Protein AF-A0A6N7L1U1-F1 (afdb_monomer)

Organism: NCBI:txid212423

Structure (mmCIF, N/CA/C/O backbone):
data_AF-A0A6N7L1U1-F1
#
_entry.id   AF-A0A6N7L1U1-F1
#
loop_
_atom_site.group_PDB
_atom_site.id
_atom_site.type_symbol
_atom_site.label_atom_id
_atom_site.label_alt_id
_atom_site.label_comp_id
_atom_site.label_asym_id
_atom_site.label_entity_id
_atom_site.label_seq_id
_atom_site.pdbx_PDB_ins_code
_atom_site.Cartn_x
_atom_site.Cartn_y
_atom_site.Cartn_z
_atom_site.occupancy
_atom_site.B_iso_or_equiv
_atom_site.auth_seq_id
_atom_site.auth_comp_id
_atom_site.auth_asym_id
_atom_site.auth_atom_id
_atom_site.pdbx_PDB_model_num
ATOM 1 N N . MET A 1 1 ? 16.587 -1.091 18.953 1.00 52.25 1 MET A N 1
ATOM 2 C CA . MET A 1 1 ? 16.833 -1.391 17.528 1.00 52.25 1 MET A CA 1
ATOM 3 C C . MET A 1 1 ? 15.700 -0.757 16.749 1.00 52.25 1 MET A C 1
ATOM 5 O O . MET A 1 1 ? 14.564 -0.913 17.176 1.00 52.25 1 MET A O 1
ATOM 9 N N . ALA A 1 2 ? 16.001 0.035 15.720 1.00 70.06 2 ALA A N 1
ATOM 10 C CA . ALA A 1 2 ? 14.971 0.533 14.810 1.00 70.06 2 ALA A CA 1
ATOM 11 C C . ALA A 1 2 ? 14.500 -0.628 13.922 1.00 70.06 2 ALA A C 1
ATOM 13 O O . ALA A 1 2 ? 15.310 -1.501 13.611 1.00 70.06 2 ALA A O 1
ATOM 14 N N . ALA A 1 3 ? 13.217 -0.657 13.565 1.00 76.06 3 ALA A N 1
ATOM 15 C CA . ALA A 1 3 ? 12.680 -1.665 12.655 1.00 76.06 3 ALA A CA 1
ATOM 16 C C . ALA A 1 3 ? 13.348 -1.549 11.279 1.00 76.06 3 ALA A C 1
ATOM 18 O O . ALA A 1 3 ? 13.576 -0.432 10.802 1.00 76.06 3 ALA A O 1
ATOM 19 N N . THR A 1 4 ? 13.667 -2.681 10.650 1.00 84.75 4 THR A N 1
ATOM 20 C CA . THR A 1 4 ? 14.183 -2.673 9.277 1.00 84.75 4 THR A CA 1
ATOM 21 C C . THR A 1 4 ? 13.050 -2.385 8.276 1.00 84.75 4 THR A C 1
ATOM 23 O O . THR A 1 4 ? 11.867 -2.501 8.623 1.00 84.75 4 THR A O 1
ATOM 26 N N . PRO A 1 5 ? 13.355 -2.005 7.021 1.00 77.62 5 PRO A N 1
ATOM 27 C CA . PRO A 1 5 ? 12.33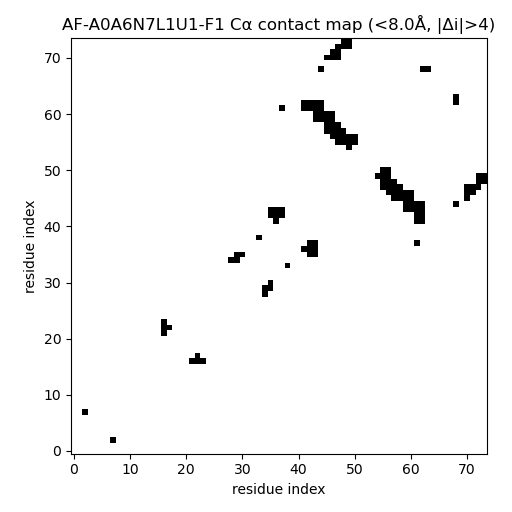2 -1.867 5.982 1.00 77.62 5 PRO A CA 1
ATOM 28 C C . PRO A 1 5 ? 11.495 -3.141 5.775 1.00 77.62 5 PRO A C 1
ATOM 30 O O . PRO A 1 5 ? 10.292 -3.059 5.512 1.00 77.62 5 PRO A O 1
ATOM 33 N N . GLU A 1 6 ? 12.106 -4.317 5.930 1.00 80.12 6 GLU A N 1
ATOM 34 C CA . GLU A 1 6 ? 11.437 -5.616 5.844 1.00 80.12 6 GLU A CA 1
ATOM 35 C C . GLU A 1 6 ? 10.464 -5.820 7.011 1.00 80.12 6 GLU A C 1
ATOM 37 O O . GLU A 1 6 ? 9.308 -6.182 6.777 1.00 80.12 6 GLU A O 1
ATOM 42 N N . ASP A 1 7 ? 10.887 -5.511 8.244 1.00 83.69 7 ASP A N 1
ATOM 43 C CA . ASP A 1 7 ? 10.021 -5.569 9.429 1.00 83.69 7 ASP A CA 1
ATOM 44 C C . ASP A 1 7 ? 8.791 -4.665 9.259 1.00 83.69 7 ASP A C 1
ATOM 46 O O . ASP A 1 7 ? 7.668 -5.043 9.602 1.00 83.69 7 ASP A O 1
ATOM 50 N N . MET A 1 8 ? 8.984 -3.470 8.692 1.00 83.19 8 MET A N 1
ATOM 51 C CA . MET A 1 8 ? 7.901 -2.515 8.449 1.00 83.19 8 MET A CA 1
ATOM 52 C C . MET A 1 8 ? 6.962 -2.960 7.336 1.00 83.19 8 MET A C 1
ATOM 54 O O . MET A 1 8 ? 5.745 -2.872 7.498 1.00 83.19 8 MET A O 1
ATOM 58 N N . SER A 1 9 ? 7.500 -3.501 6.245 1.00 82.44 9 SER A N 1
ATOM 59 C CA . SER A 1 9 ? 6.688 -4.050 5.155 1.00 82.44 9 SER A CA 1
ATOM 60 C C . SER A 1 9 ? 5.832 -5.225 5.638 1.00 82.44 9 SER A C 1
ATOM 62 O O . SER A 1 9 ? 4.650 -5.319 5.302 1.00 82.44 9 SER A O 1
ATOM 64 N N . HIS A 1 10 ? 6.394 -6.085 6.493 1.00 87.38 10 HIS A N 1
ATOM 65 C CA . HIS A 1 10 ? 5.677 -7.200 7.106 1.00 87.38 10 HIS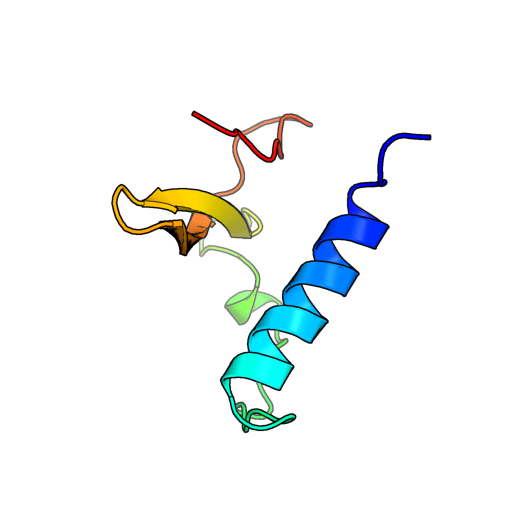 A CA 1
ATOM 66 C C . HIS A 1 10 ? 4.580 -6.731 8.074 1.00 87.38 10 HIS A C 1
ATOM 68 O O . HIS A 1 10 ? 3.428 -7.154 7.961 1.00 87.38 10 HIS A O 1
ATOM 74 N N . ALA A 1 11 ? 4.909 -5.820 8.995 1.00 90.19 11 ALA A N 1
ATOM 75 C CA . ALA A 1 11 ? 3.944 -5.264 9.943 1.00 90.19 11 ALA A CA 1
ATOM 76 C C . ALA A 1 11 ? 2.786 -4.542 9.231 1.00 90.19 11 ALA A C 1
ATOM 78 O O . ALA A 1 11 ? 1.627 -4.683 9.626 1.00 90.19 11 ALA A O 1
ATOM 79 N N . MET A 1 12 ? 3.083 -3.816 8.150 1.00 89.94 12 MET A N 1
ATOM 80 C CA . MET A 1 12 ? 2.080 -3.143 7.327 1.00 89.94 12 MET A CA 1
ATOM 81 C C . MET A 1 12 ? 1.134 -4.138 6.649 1.00 89.94 12 MET A C 1
ATOM 83 O O . MET A 1 12 ? -0.081 -3.943 6.700 1.00 89.94 12 MET A O 1
ATOM 87 N N . LEU A 1 13 ? 1.657 -5.222 6.062 1.00 91.50 13 LEU A N 1
ATOM 88 C CA . LEU A 1 13 ? 0.819 -6.269 5.474 1.00 91.50 13 LEU A CA 1
ATOM 89 C C . LEU A 1 13 ? -0.136 -6.865 6.518 1.00 91.50 13 LEU A C 1
ATOM 91 O O . LEU A 1 13 ? -1.333 -6.975 6.258 1.00 91.50 13 LEU A O 1
ATOM 95 N N . ILE A 1 14 ? 0.363 -7.183 7.718 1.00 94.38 14 ILE A N 1
ATOM 96 C CA . ILE A 1 14 ? -0.474 -7.687 8.817 1.00 94.38 14 ILE A CA 1
ATOM 97 C C . ILE A 1 14 ? -1.577 -6.683 9.168 1.00 94.38 14 ILE A C 1
ATOM 99 O O . ILE A 1 14 ? -2.739 -7.072 9.290 1.00 94.38 14 ILE A O 1
ATOM 103 N N . ALA A 1 15 ? -1.243 -5.398 9.309 1.00 92.69 15 ALA A N 1
ATOM 104 C CA . ALA A 1 15 ? -2.216 -4.362 9.646 1.00 92.69 15 ALA A CA 1
ATOM 105 C C . ALA A 1 15 ? -3.326 -4.242 8.586 1.00 92.69 15 ALA A C 1
ATOM 107 O O . ALA A 1 15 ? -4.505 -4.169 8.939 1.00 92.69 15 ALA A O 1
ATOM 108 N N . ILE A 1 16 ? -2.969 -4.282 7.297 1.00 92.56 16 ILE A N 1
ATOM 109 C CA . ILE A 1 16 ? -3.932 -4.254 6.187 1.00 92.56 16 ILE A CA 1
ATOM 110 C C . ILE A 1 16 ? -4.849 -5.477 6.243 1.00 92.56 16 ILE A C 1
ATOM 112 O O . ILE A 1 16 ? -6.067 -5.326 6.142 1.00 92.56 16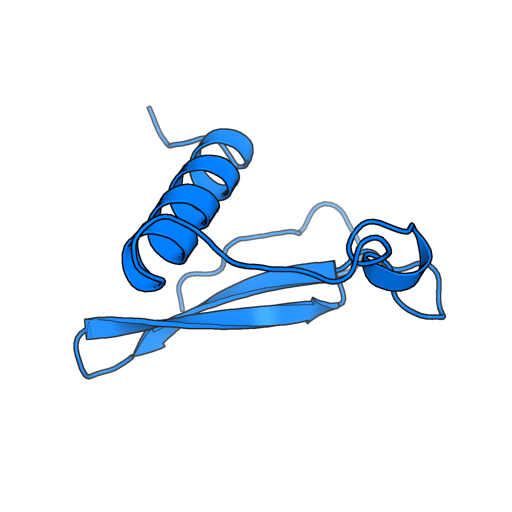 ILE A O 1
ATOM 116 N N . LEU A 1 17 ? -4.295 -6.678 6.429 1.00 95.62 17 LEU A N 1
ATOM 117 C CA . LEU A 1 17 ? -5.091 -7.905 6.495 1.00 95.62 17 LEU A CA 1
ATOM 118 C C . LEU A 1 17 ? -6.047 -7.885 7.688 1.00 95.62 17 LEU A C 1
ATOM 120 O O . LEU A 1 17 ? -7.235 -8.140 7.514 1.00 95.62 17 LEU A O 1
ATOM 124 N N . MET A 1 18 ? -5.573 -7.506 8.877 1.00 96.56 18 MET A N 1
ATOM 125 C CA . MET A 1 18 ? -6.413 -7.378 10.074 1.00 96.56 18 MET A CA 1
ATOM 126 C C . MET A 1 18 ? -7.556 -6.377 9.868 1.00 96.56 18 MET A C 1
ATOM 128 O O . MET A 1 18 ? -8.694 -6.667 10.232 1.00 96.56 18 MET A O 1
ATOM 132 N N . ASN A 1 19 ? -7.287 -5.239 9.219 1.00 94.12 19 ASN A N 1
ATOM 133 C CA . ASN A 1 19 ? -8.315 -4.250 8.883 1.00 94.12 19 ASN A CA 1
ATOM 134 C C . ASN A 1 19 ? -9.362 -4.773 7.874 1.00 94.12 19 ASN A C 1
ATOM 136 O O . ASN A 1 19 ? -10.479 -4.266 7.844 1.00 94.12 19 ASN A O 1
ATOM 140 N N . ASN A 1 20 ? -9.031 -5.795 7.078 1.00 96.00 20 ASN A N 1
ATOM 141 C CA . ASN A 1 20 ? -9.944 -6.458 6.138 1.00 96.00 20 ASN A CA 1
ATOM 142 C C . ASN A 1 20 ? -10.582 -7.741 6.711 1.00 96.00 20 ASN A C 1
ATOM 144 O O . ASN A 1 20 ? -11.130 -8.551 5.972 1.00 96.00 20 ASN A O 1
ATOM 148 N N . GLY A 1 21 ? -10.534 -7.949 8.032 1.00 96.38 21 GLY A N 1
ATOM 149 C CA . GLY A 1 21 ? -11.115 -9.141 8.663 1.00 96.38 21 GLY A CA 1
ATOM 150 C C . GLY A 1 21 ? -10.206 -10.374 8.625 1.00 96.38 21 GLY A C 1
ATOM 151 O O . GLY A 1 21 ? -10.680 -11.495 8.777 1.00 96.38 21 GLY A O 1
ATOM 152 N N . GLY A 1 22 ? -8.900 -10.172 8.437 1.00 96.31 22 GLY A N 1
ATOM 153 C CA . GLY A 1 22 ? -7.862 -11.205 8.481 1.00 96.31 22 GLY A CA 1
ATOM 154 C C . GLY A 1 22 ? -7.452 -11.761 7.117 1.00 96.31 22 GLY A C 1
ATOM 155 O O . GLY A 1 22 ? -6.470 -12.495 7.039 1.00 96.31 22 GLY A O 1
ATOM 156 N N . SER A 1 23 ? -8.155 -11.405 6.040 1.00 95.88 23 SER A N 1
ATOM 157 C CA . SER A 1 23 ? -7.846 -11.850 4.676 1.00 95.88 23 SER A CA 1
ATOM 158 C C . SER A 1 23 ? -8.311 -10.828 3.638 1.00 95.88 23 SER A C 1
ATOM 160 O O . SER A 1 23 ? -9.149 -9.981 3.935 1.00 95.88 23 SER A O 1
ATOM 162 N N . ILE A 1 24 ? -7.750 -10.896 2.433 1.00 95.50 24 ILE A N 1
ATOM 163 C CA . ILE A 1 24 ? -8.199 -10.126 1.272 1.00 95.50 24 ILE A CA 1
ATOM 164 C C . ILE A 1 24 ? -8.122 -11.023 0.038 1.00 95.50 24 ILE A C 1
ATOM 166 O O . ILE A 1 24 ? -7.118 -11.708 -0.165 1.00 95.50 24 ILE A O 1
ATOM 170 N N . ASP A 1 25 ? -9.174 -11.018 -0.775 1.00 95.50 25 ASP A N 1
ATOM 171 C CA . ASP A 1 25 ? -9.172 -11.693 -2.068 1.00 95.50 25 ASP A CA 1
ATOM 172 C C . ASP A 1 25 ? -8.557 -10.769 -3.120 1.00 95.50 25 ASP A C 1
ATOM 174 O O . ASP A 1 25 ? -8.959 -9.613 -3.271 1.00 95.50 25 ASP A O 1
ATOM 178 N N . LEU A 1 26 ? -7.578 -11.288 -3.858 1.00 91.12 26 LEU A N 1
ATOM 179 C CA . LEU A 1 26 ? -6.909 -10.580 -4.944 1.00 91.12 26 LEU A CA 1
ATOM 180 C C . LEU A 1 26 ? -7.040 -11.384 -6.243 1.00 91.12 26 LEU A C 1
ATOM 182 O O . LEU A 1 26 ? -7.060 -12.617 -6.201 1.00 91.12 26 LEU A O 1
ATOM 186 N N . PRO A 1 27 ? -7.087 -10.715 -7.408 1.00 92.69 27 PRO A N 1
ATOM 187 C CA . PRO A 1 27 ? -6.883 -11.375 -8.690 1.00 92.69 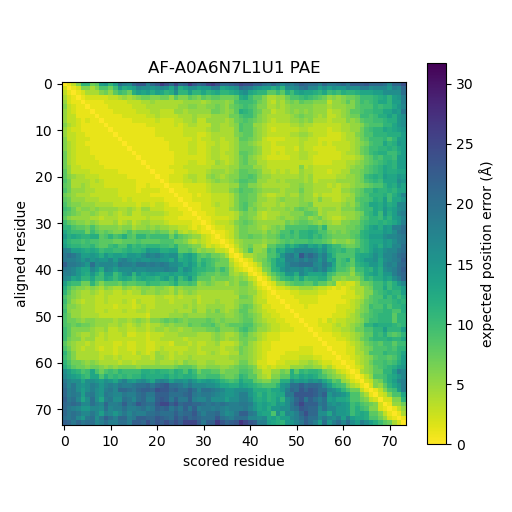27 PRO A CA 1
ATOM 188 C C . PRO A 1 27 ? -5.580 -12.189 -8.693 1.00 92.69 27 PRO A C 1
ATOM 190 O O . PRO A 1 27 ? -4.567 -11.760 -8.139 1.00 92.69 27 PRO A O 1
ATOM 193 N N . GLY A 1 28 ? -5.585 -13.363 -9.330 1.00 90.31 28 GLY A N 1
ATOM 194 C CA . GLY A 1 28 ? -4.417 -14.256 -9.358 1.00 90.31 28 GLY A CA 1
ATOM 195 C C . GLY A 1 28 ? -3.184 -13.671 -10.063 1.00 90.31 28 GLY A C 1
ATOM 196 O O . GLY A 1 28 ? -2.083 -14.190 -9.905 1.00 90.31 28 GLY A O 1
ATOM 197 N N . ASP A 1 29 ? -3.357 -12.587 -10.817 1.00 86.62 29 ASP A N 1
ATOM 198 C CA . ASP A 1 29 ? -2.320 -11.841 -11.529 1.00 86.62 29 ASP A CA 1
ATOM 199 C C . ASP A 1 29 ? -1.854 -10.570 -10.793 1.00 86.62 29 ASP A C 1
ATOM 201 O O . ASP A 1 29 ? -0.981 -9.858 -11.296 1.00 86.62 29 ASP A O 1
ATOM 205 N N . ALA A 1 30 ? -2.348 -10.310 -9.575 1.00 84.50 30 ALA A N 1
ATOM 206 C CA . ALA A 1 30 ? -2.005 -9.124 -8.780 1.00 84.50 30 ALA A CA 1
ATOM 207 C C . ALA A 1 30 ? -0.509 -9.014 -8.411 1.00 84.50 30 ALA A C 1
ATOM 209 O O . ALA A 1 30 ? -0.052 -7.952 -7.998 1.00 84.50 30 ALA A O 1
ATOM 210 N N . PHE A 1 31 ? 0.257 -10.098 -8.570 1.00 81.06 31 PHE A N 1
ATOM 211 C CA . PHE A 1 31 ? 1.699 -10.163 -8.295 1.00 81.06 31 PHE A CA 1
ATOM 212 C C . PHE A 1 31 ? 2.555 -10.285 -9.560 1.00 81.06 31 PHE A C 1
ATOM 214 O O . PHE A 1 31 ? 3.750 -10.571 -9.479 1.00 81.06 31 PHE A O 1
ATOM 221 N N . THR A 1 32 ? 1.958 -10.116 -10.740 1.00 82.31 32 THR A N 1
ATOM 222 C CA . THR A 1 32 ? 2.726 -10.099 -11.988 1.00 82.31 32 THR A CA 1
ATOM 223 C C . THR A 1 32 ? 3.677 -8.896 -12.018 1.00 82.31 32 THR A C 1
ATOM 225 O O . THR A 1 32 ? 3.351 -7.854 -11.449 1.00 82.31 32 THR A O 1
ATOM 228 N N . PRO A 1 33 ? 4.848 -8.996 -12.681 1.00 72.25 33 PRO A N 1
ATOM 229 C CA . PRO A 1 33 ? 5.799 -7.887 -12.798 1.00 72.25 33 PRO A CA 1
ATOM 230 C C . PRO A 1 33 ? 5.166 -6.577 -13.291 1.00 72.25 33 PRO A C 1
ATOM 232 O O . PRO A 1 33 ? 5.473 -5.511 -12.764 1.00 72.25 33 PRO A O 1
ATOM 235 N N . ASP A 1 34 ? 4.230 -6.675 -14.236 1.00 68.88 34 ASP A N 1
ATOM 236 C CA . ASP A 1 34 ? 3.508 -5.529 -14.800 1.00 68.88 34 ASP A CA 1
ATOM 237 C C . ASP A 1 34 ? 2.509 -4.900 -13.813 1.00 68.88 34 ASP A C 1
ATOM 239 O O . ASP A 1 34 ? 2.146 -3.737 -13.965 1.00 68.88 34 ASP A O 1
ATOM 243 N N . ALA A 1 35 ? 2.050 -5.651 -12.805 1.00 68.50 35 ALA A N 1
ATOM 244 C CA . ALA A 1 35 ? 1.172 -5.150 -11.748 1.00 68.50 35 ALA A CA 1
ATOM 245 C C . ALA A 1 35 ? 1.948 -4.466 -10.609 1.00 68.50 35 ALA A C 1
ATOM 247 O O . ALA A 1 35 ? 1.400 -3.618 -9.907 1.00 68.50 35 ALA A O 1
ATOM 248 N N . ILE A 1 36 ? 3.218 -4.834 -10.412 1.00 70.81 36 ILE A N 1
ATOM 249 C CA . ILE A 1 36 ? 4.081 -4.312 -9.334 1.00 70.81 36 ILE A CA 1
ATOM 250 C C . ILE A 1 36 ? 5.048 -3.214 -9.816 1.00 70.81 36 ILE A C 1
ATOM 252 O O . ILE A 1 36 ? 5.678 -2.542 -8.991 1.00 70.81 36 ILE A O 1
ATOM 256 N N . GLY A 1 37 ? 5.169 -3.027 -11.133 1.00 67.88 37 GLY A N 1
ATOM 257 C CA . GLY A 1 37 ? 5.989 -2.005 -11.779 1.00 67.88 37 GLY A CA 1
ATOM 258 C C . GLY A 1 37 ? 5.178 -1.070 -12.681 1.00 67.88 37 GLY A C 1
ATOM 259 O O . GLY A 1 37 ? 4.186 -1.455 -13.290 1.00 67.88 37 GLY A O 1
ATOM 260 N N . GLY A 1 38 ? 5.620 0.181 -12.792 1.00 64.12 38 GLY A N 1
ATOM 261 C CA . GLY A 1 38 ? 5.112 1.152 -13.755 1.00 64.12 38 GLY A CA 1
ATOM 262 C C . GLY A 1 38 ? 5.506 0.813 -15.197 1.00 64.12 38 GLY A C 1
ATOM 263 O O . GLY A 1 38 ? 6.437 0.052 -15.454 1.00 64.12 38 GLY A O 1
ATOM 264 N N . ARG A 1 39 ? 4.818 1.433 -16.171 1.00 58.41 39 ARG A N 1
ATOM 265 C CA . ARG A 1 39 ? 5.071 1.268 -17.624 1.00 58.41 39 ARG A CA 1
ATOM 266 C C . ARG A 1 39 ? 6.502 1.607 -18.065 1.00 58.41 39 ARG A C 1
ATOM 268 O O . ARG A 1 39 ? 6.901 1.247 -19.166 1.00 58.41 39 ARG A O 1
ATOM 275 N N . ASP A 1 40 ? 7.232 2.343 -17.242 1.00 60.72 40 ASP A N 1
ATOM 276 C CA . ASP A 1 40 ? 8.617 2.772 -17.422 1.00 60.72 40 ASP A CA 1
ATOM 277 C C . ASP A 1 40 ? 9.634 1.835 -16.743 1.00 60.72 40 ASP A C 1
ATOM 279 O O . ASP A 1 40 ? 10.835 2.100 -16.782 1.00 60.72 40 ASP A O 1
ATOM 283 N N . GLY A 1 41 ? 9.173 0.739 -16.129 1.00 58.41 41 GLY A N 1
ATOM 284 C CA . GLY A 1 41 ? 10.004 -0.181 -15.356 1.00 58.41 41 GLY A CA 1
ATOM 285 C C . GLY A 1 41 ? 10.334 0.318 -13.946 1.00 58.41 41 GLY A C 1
ATOM 286 O O . GLY A 1 41 ? 11.134 -0.316 -13.257 1.00 58.41 41 GLY A O 1
ATOM 287 N N . ALA A 1 42 ? 9.742 1.431 -13.492 1.00 65.00 42 ALA A N 1
ATOM 288 C CA . 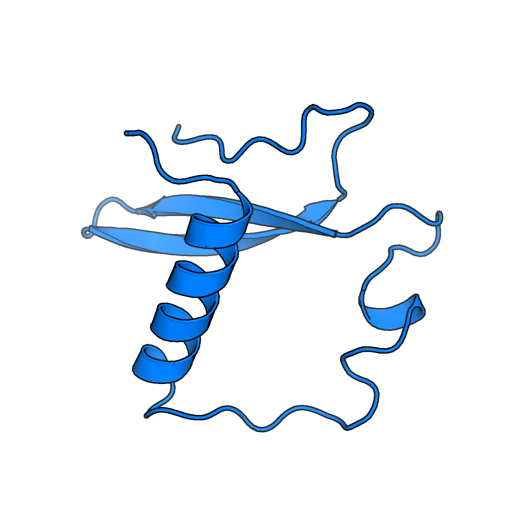ALA A 1 42 ? 9.901 1.897 -12.121 1.00 65.00 42 ALA A CA 1
ATOM 289 C C . ALA A 1 42 ? 9.071 1.029 -11.166 1.00 65.00 42 ALA A C 1
ATOM 291 O O . ALA A 1 42 ? 7.874 0.843 -11.362 1.00 65.00 42 ALA A O 1
ATOM 292 N N . PHE A 1 43 ? 9.677 0.515 -10.098 1.00 70.50 43 PHE A N 1
ATOM 293 C CA . PHE A 1 43 ? 8.922 -0.187 -9.057 1.00 70.50 43 PHE A CA 1
ATOM 294 C C . PHE A 1 43 ? 7.981 0.771 -8.315 1.00 70.50 43 PHE A C 1
ATOM 296 O O . PHE A 1 43 ? 8.252 1.969 -8.199 1.00 70.50 43 PHE A O 1
ATOM 303 N N . HIS A 1 44 ? 6.879 0.248 -7.785 1.00 75.94 44 HIS A N 1
ATOM 304 C CA . HIS A 1 44 ? 6.024 0.992 -6.867 1.00 75.94 44 HIS A CA 1
ATOM 305 C C . HIS A 1 44 ? 6.658 1.111 -5.472 1.00 75.94 44 HIS A C 1
ATOM 307 O O . HIS A 1 44 ? 7.346 0.205 -5.003 1.00 75.94 44 HIS A O 1
ATOM 313 N N . ALA A 1 45 ? 6.412 2.233 -4.798 1.00 77.75 45 ALA A N 1
ATOM 314 C CA . ALA A 1 45 ? 6.683 2.433 -3.378 1.00 77.75 45 ALA A CA 1
ATOM 315 C C . ALA A 1 45 ? 5.369 2.711 -2.634 1.00 77.75 45 ALA A C 1
ATOM 317 O O . ALA A 1 45 ? 4.375 3.114 -3.242 1.00 77.75 45 ALA A O 1
ATOM 318 N N . VAL A 1 46 ? 5.367 2.497 -1.317 1.00 82.31 46 VAL A N 1
ATOM 319 C CA . VAL A 1 46 ? 4.230 2.838 -0.455 1.00 82.31 46 VAL A CA 1
ATOM 320 C C . VAL A 1 46 ? 4.560 4.098 0.336 1.00 82.31 46 VAL A C 1
ATOM 322 O O . VAL A 1 46 ? 5.552 4.140 1.060 1.00 82.31 46 VAL A O 1
ATOM 325 N N . GLU A 1 47 ? 3.712 5.112 0.208 1.00 84.88 47 GLU A N 1
ATOM 326 C CA . GLU A 1 47 ? 3.731 6.317 1.034 1.00 84.88 47 GLU A CA 1
ATOM 327 C C . GLU A 1 47 ? 2.759 6.146 2.210 1.00 84.88 47 GLU A C 1
ATOM 329 O O . GLU A 1 47 ? 1.638 5.659 2.032 1.00 84.88 47 GLU A O 1
ATOM 334 N N . MET A 1 48 ? 3.180 6.559 3.410 1.00 86.44 48 MET A N 1
ATOM 335 C CA . MET A 1 48 ? 2.368 6.511 4.628 1.00 86.44 48 MET A CA 1
ATOM 336 C C . MET A 1 48 ? 2.191 7.914 5.204 1.00 86.44 48 MET A C 1
ATOM 338 O O . MET A 1 48 ? 3.154 8.520 5.662 1.00 86.44 48 MET A O 1
ATOM 342 N N . VAL A 1 49 ? 0.956 8.415 5.227 1.00 89.94 49 VAL A N 1
ATOM 343 C CA . VAL A 1 49 ? 0.637 9.767 5.710 1.00 89.94 49 VAL A CA 1
ATOM 344 C C . VAL A 1 49 ? -0.267 9.695 6.943 1.00 89.94 49 VAL A C 1
ATOM 346 O O . VAL A 1 49 ? -1.401 9.213 6.832 1.00 89.94 49 VAL A O 1
ATOM 349 N N . PRO A 1 50 ? 0.180 10.181 8.116 1.00 91.50 50 PRO A N 1
ATOM 350 C CA . PRO A 1 50 ? -0.688 10.370 9.275 1.00 91.50 50 PRO A CA 1
ATOM 351 C C . PRO A 1 50 ? -1.800 11.380 8.975 1.00 91.50 50 PRO A C 1
ATOM 353 O O . PRO A 1 50 ? -1.570 12.426 8.369 1.00 91.50 50 PRO A O 1
ATOM 356 N N . LEU A 1 51 ? -3.019 11.079 9.411 1.00 93.88 51 LEU A N 1
ATOM 357 C CA . LEU A 1 51 ? -4.178 11.957 9.281 1.00 93.88 51 LEU A CA 1
ATOM 358 C C . LEU A 1 51 ? -4.506 12.626 10.629 1.00 93.88 51 LEU A C 1
ATOM 360 O O . LEU A 1 51 ? -4.205 12.058 11.682 1.00 93.88 51 LEU A O 1
ATOM 364 N N . PRO A 1 52 ? -5.173 13.801 10.636 1.00 94.44 52 PRO A N 1
ATOM 365 C CA . PRO A 1 52 ? -5.511 14.515 11.874 1.00 94.44 52 PRO A CA 1
ATOM 366 C C . PRO A 1 52 ? -6.390 13.729 12.858 1.00 94.44 52 PRO A C 1
ATOM 368 O O . PRO A 1 52 ? -6.438 14.059 14.038 1.00 94.44 52 PRO A O 1
ATOM 371 N N . ASP A 1 53 ? -7.096 12.704 12.380 1.00 94.69 53 ASP A N 1
ATOM 372 C CA . ASP A 1 53 ? -7.965 11.836 13.179 1.00 94.69 53 ASP A CA 1
ATOM 373 C C . ASP A 1 53 ? -7.242 10.599 13.748 1.00 94.69 53 ASP A C 1
ATOM 375 O O . ASP A 1 53 ? -7.885 9.698 14.285 1.00 94.69 53 ASP A O 1
ATOM 379 N N . GLY A 1 54 ? -5.911 10.540 13.629 1.00 90.50 54 GLY A N 1
ATOM 380 C CA . GLY A 1 54 ? -5.089 9.436 14.127 1.00 90.50 54 GLY A CA 1
ATOM 381 C C . GLY A 1 54 ? -5.048 8.212 13.211 1.00 90.50 54 GLY A C 1
ATOM 382 O O . GLY A 1 54 ? -4.396 7.225 13.551 1.00 90.50 54 GLY A O 1
ATOM 383 N N . ARG A 1 55 ? -5.709 8.247 12.046 1.00 92.12 55 ARG A N 1
ATOM 384 C CA . ARG A 1 55 ? -5.567 7.200 11.025 1.00 92.12 55 ARG A CA 1
ATOM 385 C C . ARG A 1 55 ? -4.302 7.402 10.191 1.00 92.12 55 ARG A C 1
ATOM 387 O O . ARG A 1 55 ? -3.713 8.477 10.166 1.00 92.12 55 ARG A O 1
ATOM 394 N N . LEU A 1 56 ? -3.923 6.362 9.454 1.00 89.94 56 LEU A N 1
ATOM 395 C CA . LEU A 1 56 ? -2.873 6.405 8.438 1.00 89.94 56 LEU A CA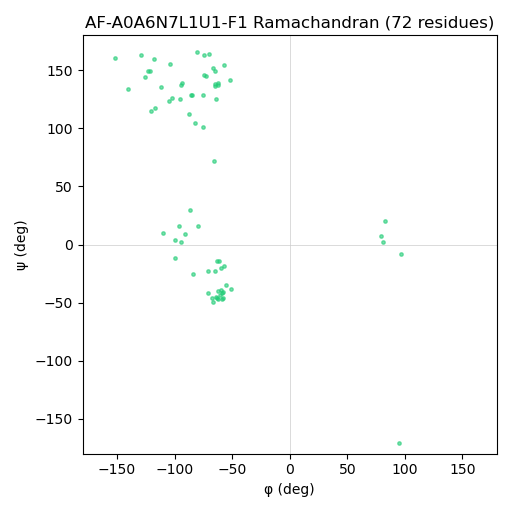 1
ATOM 396 C C . LEU A 1 56 ? -3.495 6.232 7.052 1.00 89.94 56 LEU A C 1
ATOM 398 O O . LEU A 1 56 ? -4.339 5.358 6.845 1.00 89.94 56 LEU A O 1
ATOM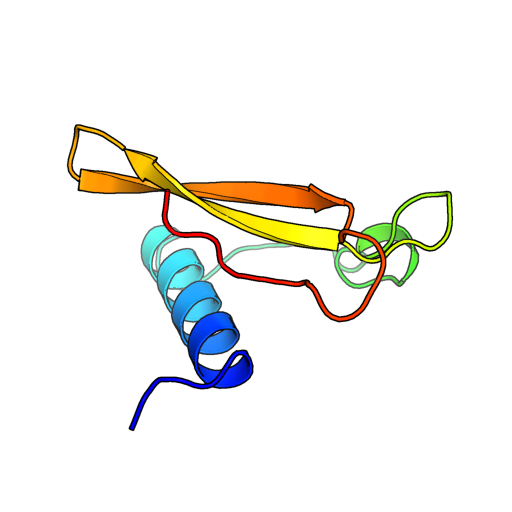 402 N N . ARG A 1 57 ? -3.064 7.051 6.093 1.00 90.44 57 ARG A N 1
ATOM 403 C CA . ARG A 1 57 ? -3.314 6.834 4.668 1.00 90.44 57 ARG A CA 1
ATOM 404 C C . ARG A 1 57 ? -2.115 6.121 4.060 1.00 90.44 57 ARG A C 1
ATOM 406 O O . ARG A 1 57 ? -1.003 6.625 4.155 1.00 90.44 57 ARG A O 1
ATOM 413 N N . LEU A 1 58 ? -2.372 4.985 3.420 1.00 88.44 58 LEU A N 1
ATOM 414 C CA . LEU A 1 58 ? -1.398 4.258 2.612 1.00 88.44 58 LEU A CA 1
ATOM 415 C C . LEU A 1 58 ? -1.691 4.541 1.136 1.00 88.44 58 LEU A C 1
ATOM 417 O O . LEU A 1 58 ? -2.826 4.344 0.696 1.00 88.44 58 LEU A O 1
ATOM 421 N N . SER A 1 59 ? -0.691 5.002 0.390 1.00 86.06 59 SER A N 1
ATOM 422 C CA . SER A 1 59 ? -0.799 5.303 -1.042 1.00 86.06 59 SER A CA 1
ATOM 423 C C . SER A 1 59 ? 0.280 4.558 -1.816 1.00 86.06 59 SER A C 1
ATOM 425 O O . SER A 1 59 ? 1.409 4.440 -1.347 1.00 86.06 59 SER A O 1
ATOM 427 N N . VAL A 1 60 ? -0.041 4.099 -3.025 1.00 84.50 60 VAL A N 1
ATOM 428 C CA . VAL A 1 60 ? 0.974 3.634 -3.976 1.00 84.50 60 VAL A CA 1
ATOM 429 C C . VAL A 1 60 ? 1.501 4.838 -4.751 1.00 84.50 60 VAL A C 1
ATOM 431 O O . VAL A 1 60 ? 0.719 5.605 -5.313 1.00 84.50 60 VAL A O 1
ATOM 434 N N . VAL A 1 61 ? 2.820 4.991 -4.793 1.00 81.81 61 VAL A N 1
ATOM 435 C CA . VAL A 1 61 ? 3.519 6.049 -5.533 1.00 81.81 61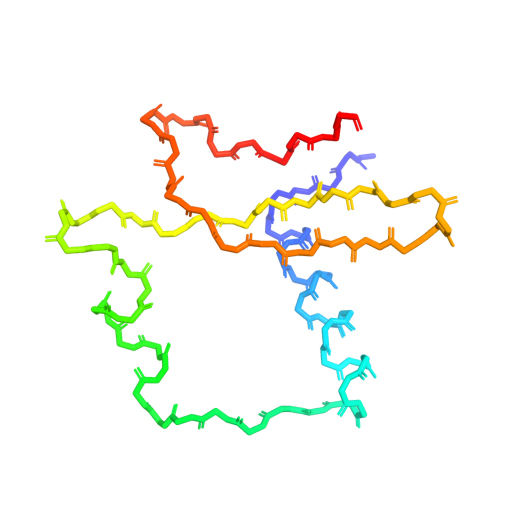 VAL A CA 1
ATOM 436 C C . VAL A 1 61 ? 4.618 5.443 -6.407 1.00 81.81 61 VAL A C 1
ATOM 438 O O . VAL A 1 61 ? 5.020 4.292 -6.222 1.00 81.81 61 VAL A O 1
ATOM 441 N N . ALA A 1 62 ? 5.110 6.193 -7.393 1.00 79.31 62 ALA A N 1
ATOM 442 C CA . ALA A 1 62 ? 6.313 5.792 -8.119 1.00 79.31 62 ALA A CA 1
ATOM 443 C C . ALA A 1 62 ? 7.512 5.791 -7.158 1.00 79.31 62 ALA A C 1
ATOM 445 O O . ALA A 1 62 ? 7.647 6.711 -6.347 1.00 79.31 62 ALA A O 1
ATOM 446 N N . ARG A 1 63 ? 8.387 4.782 -7.239 1.00 71.44 63 ARG A N 1
ATOM 447 C CA . ARG A 1 63 ? 9.623 4.780 -6.452 1.00 71.44 63 ARG A CA 1
ATOM 448 C C . ARG A 1 63 ? 10.512 5.950 -6.908 1.00 71.44 63 ARG A C 1
ATOM 450 O O . ARG A 1 63 ? 10.803 6.038 -8.102 1.00 71.44 63 ARG A O 1
ATOM 457 N N . PRO A 1 64 ? 10.948 6.840 -5.997 1.00 64.81 64 PRO A N 1
ATOM 458 C CA . PRO A 1 64 ? 11.898 7.897 -6.330 1.00 64.81 64 PRO A CA 1
ATOM 459 C C . PRO A 1 64 ? 13.194 7.322 -6.916 1.00 64.81 64 PRO A C 1
ATOM 461 O O . PRO A 1 64 ? 13.562 6.181 -6.633 1.00 64.81 64 PRO A O 1
ATOM 464 N N . ALA A 1 65 ? 13.905 8.112 -7.722 1.00 61.25 65 ALA A N 1
ATOM 465 C CA . ALA A 1 65 ? 15.211 7.710 -8.235 1.00 61.25 65 ALA A CA 1
ATOM 466 C C . ALA A 1 65 ? 16.233 7.563 -7.088 1.00 61.25 65 ALA A C 1
ATOM 468 O O . ALA A 1 65 ? 16.325 8.429 -6.222 1.00 61.25 65 ALA A O 1
ATOM 469 N N . GLY A 1 66 ? 17.035 6.493 -7.116 1.00 57.44 66 GLY A N 1
ATOM 470 C CA . GLY A 1 66 ? 18.070 6.204 -6.113 1.00 57.44 66 GLY A CA 1
ATOM 471 C C . GLY A 1 66 ? 17.613 5.263 -4.991 1.00 57.44 66 GLY A C 1
ATOM 472 O O . GLY A 1 66 ? 16.536 4.675 -5.048 1.00 57.44 66 GLY A O 1
ATOM 473 N N . ASP A 1 67 ? 18.443 5.113 -3.957 1.00 52.69 67 ASP A N 1
ATOM 474 C CA . ASP A 1 67 ? 18.146 4.291 -2.767 1.00 52.69 67 ASP A CA 1
ATOM 475 C C . ASP A 1 67 ? 17.229 5.021 -1.760 1.00 52.69 67 ASP A C 1
ATOM 477 O O . ASP A 1 67 ? 17.090 4.645 -0.599 1.00 52.69 67 ASP A O 1
ATOM 481 N N . GLU A 1 68 ? 16.576 6.095 -2.209 1.00 52.84 68 GLU A N 1
ATOM 482 C CA . GLU A 1 68 ? 15.717 6.969 -1.408 1.00 52.84 68 GLU A CA 1
ATOM 483 C C . GLU A 1 68 ? 14.269 6.476 -1.3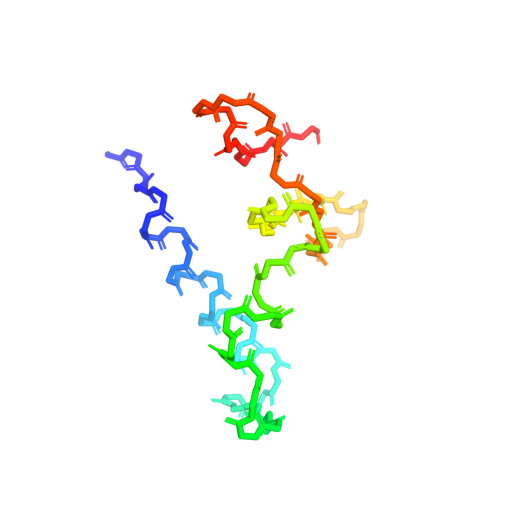33 1.00 52.84 68 GLU A C 1
ATOM 485 O O . GLU A 1 68 ? 13.345 7.270 -1.170 1.00 52.84 68 GLU A O 1
ATOM 490 N N . GLY A 1 69 ? 14.056 5.160 -1.414 1.00 49.72 69 GLY A N 1
ATOM 491 C CA . GLY A 1 69 ? 12.796 4.538 -1.011 1.00 49.72 69 GLY A CA 1
ATOM 492 C C . GLY A 1 69 ? 12.608 4.703 0.496 1.00 49.72 69 GLY A C 1
ATOM 493 O O . GLY A 1 69 ? 12.808 3.763 1.257 1.00 49.72 69 GLY A O 1
ATOM 494 N N . ARG A 1 70 ? 12.317 5.926 0.937 1.00 45.44 70 ARG A N 1
ATOM 495 C CA . ARG A 1 70 ? 12.153 6.294 2.337 1.00 45.44 70 ARG A CA 1
ATOM 496 C C . ARG A 1 70 ? 10.678 6.206 2.697 1.00 45.44 70 ARG A C 1
ATOM 498 O O . ARG A 1 70 ? 9.813 6.653 1.952 1.00 45.44 70 ARG A O 1
ATOM 505 N N . ILE A 1 71 ? 10.411 5.679 3.884 1.00 47.66 71 ILE A N 1
ATOM 506 C CA . ILE A 1 71 ? 9.177 5.977 4.602 1.00 47.66 71 ILE A CA 1
ATOM 507 C C . ILE A 1 71 ? 9.361 7.396 5.157 1.00 47.66 71 ILE A C 1
ATOM 509 O O . ILE A 1 71 ? 10.097 7.582 6.127 1.00 47.66 71 ILE A O 1
ATOM 513 N N . GLU A 1 72 ? 8.771 8.406 4.518 1.00 42.38 72 GLU A N 1
ATOM 514 C CA . GLU A 1 72 ? 8.749 9.766 5.067 1.00 42.38 72 GLU A CA 1
ATOM 515 C C . GLU A 1 72 ? 7.543 9.931 5.992 1.00 42.38 72 GLU A C 1
ATOM 517 O O . GLU A 1 72 ? 6.398 9.938 5.552 1.00 42.38 72 GLU A O 1
ATOM 522 N N . PHE A 1 73 ? 7.807 10.094 7.288 1.00 37.47 73 PHE A N 1
ATOM 523 C CA . PHE A 1 73 ? 6.835 10.670 8.209 1.00 37.47 73 PHE A CA 1
ATOM 524 C C . PHE A 1 73 ? 6.946 12.191 8.073 1.00 37.47 73 PHE A C 1
ATOM 526 O O . PHE A 1 73 ? 7.937 12.765 8.529 1.00 37.47 73 PHE A O 1
ATOM 533 N N . ARG A 1 74 ? 5.988 12.831 7.399 1.00 38.06 74 ARG A N 1
ATOM 534 C CA . ARG A 1 74 ? 5.877 14.296 7.387 1.00 38.06 74 ARG A CA 1
ATOM 535 C C . ARG A 1 74 ? 4.937 14.777 8.483 1.00 38.06 74 ARG A C 1
ATOM 537 O O . ARG A 1 74 ? 3.879 14.136 8.663 1.00 38.06 74 ARG A O 1
#

Radius of gyration: 13.9 Å; Cα contacts (8 Å, |Δi|>4): 64; chains: 1; bounding box: 29×29×35 Å

Secondary structure (DSSP, 8-state):
-PPPHHHHHHHHHHHHHHHTTS-----TTTTSHHHHB-TTSPBEEEEEEE-TTS-EEEEEEEPPSSS-------

Sequence (74 aa):
MAATPEDMSHAMLIAILMNNGGSIDLPGDAFTPDAIGGRDGAFHAVEMVPLPDGRLRLSVVARPAGDEGRIEFR

Mean predicted aligned error: 7.74 Å

Foldseek 3Di:
DDQDPVSVVVVVVQVVCVVVVNDDDDDPCCPPQPNQADPVRFGWAWEWEQDPVRDIDIDIDGQDPDPPSDHDYD

Solvent-accessible surface area (backbone atoms only — not comparable to full-atom values): 4800 Å² total; per-residue (Å²): 132,83,79,50,74,66,56,49,55,51,52,49,52,51,52,54,26,53,76,53,79,64,49,80,93,71,66,94,60,66,78,38,70,76,64,51,26,47,98,84,71,43,45,61,34,68,46,53,45,78,42,98,87,76,48,74,47,80,43,83,41,78,46,55,85,72,93,61,76,60,83,59,84,122

Nearest PDB structures (foldseek):
  6j4i-assembly1_A  TM=5.753E-01  e=7.636E-01  Homo sapiens
  3vdz-assembly2_B  TM=4.738E-01  e=3.613E-01  unclassified
  2ivq-assembly1_D  TM=3.300E-01  e=9.365E-01  Escherichia coli
  2ivg-assembly1_J  TM=3.303E-01  e=2.977E+00  Escherichia coli
  7ane-assembly1_Bj  TM=3.537E-01  e=3.909E+00  Leishmania major

pLDDT: mean 78.39, std 16.07, range [37.47, 96.56]